Protein AF-A0A3E0QEE4-F1 (afdb_monomer)

Solvent-accessible surface area (backbone atoms only — not comparable to full-atom values): 4820 Å² total; per-residue (Å²): 119,51,78,51,78,51,69,71,77,84,90,74,61,91,92,57,86,58,65,52,78,49,60,45,51,99,47,69,68,60,23,54,54,50,51,55,50,51,56,54,49,45,75,46,59,55,96,70,86,53,70,49,76,48,96,85,76,47,71,45,73,57,89,69,77,76,71,67,81,76,79,127

Structure (mmCIF, N/CA/C/O backbone):
data_AF-A0A3E0QEE4-F1
#
_entry.id   AF-A0A3E0QEE4-F1
#
loop_
_atom_site.group_PDB
_atom_site.id
_atom_site.type_symbol
_atom_site.label_atom_id
_atom_site.label_alt_id
_atom_site.label_comp_id
_atom_site.label_asym_id
_atom_site.label_entity_id
_atom_site.label_seq_id
_atom_site.pdbx_PDB_ins_code
_atom_site.Cartn_x
_atom_site.Cartn_y
_atom_site.Cartn_z
_atom_site.occupancy
_atom_site.B_iso_or_equiv
_atom_site.auth_seq_id
_atom_site.auth_comp_id
_atom_site.auth_asym_id
_atom_site.auth_atom_id
_atom_site.pdbx_PDB_model_num
ATOM 1 N N . LYS A 1 1 ? 8.690 2.754 -19.841 1.00 83.62 1 LYS A N 1
ATOM 2 C CA . LYS A 1 1 ? 8.202 2.125 -18.591 1.00 83.62 1 LYS A CA 1
ATOM 3 C C . LYS A 1 1 ? 6.803 2.665 -18.362 1.00 83.62 1 LYS A C 1
ATOM 5 O O . LYS A 1 1 ? 6.603 3.829 -18.685 1.00 83.62 1 LYS A O 1
ATOM 10 N N . ALA A 1 2 ? 5.872 1.862 -17.872 1.00 96.62 2 ALA A N 1
ATOM 11 C CA . ALA A 1 2 ? 4.532 2.322 -17.517 1.00 96.62 2 ALA A CA 1
ATOM 12 C C . ALA A 1 2 ? 4.236 1.919 -16.073 1.00 96.62 2 ALA A C 1
ATOM 14 O O . ALA A 1 2 ? 4.742 0.894 -15.611 1.00 96.62 2 ALA A O 1
ATOM 15 N N . VAL A 1 3 ? 3.469 2.747 -15.368 1.00 97.88 3 VAL A N 1
ATOM 16 C CA . VAL A 1 3 ? 3.105 2.538 -13.966 1.00 97.88 3 VAL A CA 1
ATOM 17 C C . VAL A 1 3 ? 1.624 2.858 -13.801 1.00 97.88 3 VAL A C 1
ATOM 19 O O . VAL A 1 3 ? 1.160 3.878 -14.304 1.00 97.88 3 VAL A O 1
ATOM 22 N N . TYR A 1 4 ? 0.910 1.998 -13.084 1.00 98.31 4 TYR A N 1
ATOM 23 C CA . TYR A 1 4 ? -0.454 2.230 -12.619 1.00 98.31 4 TYR A CA 1
ATOM 24 C C . TYR A 1 4 ? -0.502 2.021 -11.106 1.00 98.31 4 TYR A C 1
ATOM 26 O O . TYR A 1 4 ? 0.086 1.063 -10.598 1.00 98.31 4 TYR A O 1
ATOM 34 N N . ILE A 1 5 ? -1.161 2.935 -10.395 1.00 97.69 5 ILE A N 1
ATOM 35 C CA . ILE A 1 5 ? -1.301 2.901 -8.939 1.00 97.69 5 ILE A CA 1
ATOM 36 C C . ILE A 1 5 ? -2.734 3.289 -8.608 1.00 97.69 5 ILE A C 1
ATOM 38 O O . ILE A 1 5 ? -3.179 4.368 -8.989 1.00 97.69 5 ILE A O 1
ATOM 42 N N . GLU A 1 6 ? -3.411 2.438 -7.849 1.00 96.62 6 GLU A N 1
ATOM 43 C CA . GLU A 1 6 ? -4.746 2.706 -7.322 1.00 96.62 6 GLU A CA 1
ATOM 44 C C . GLU A 1 6 ? -4.769 2.338 -5.843 1.00 96.62 6 GLU A C 1
ATOM 46 O O . GLU A 1 6 ? -4.272 1.278 -5.453 1.00 96.62 6 GLU A O 1
ATOM 51 N N . HIS A 1 7 ? -5.341 3.208 -5.014 1.00 95.62 7 HIS A N 1
ATOM 52 C CA . HIS A 1 7 ? -5.505 2.964 -3.586 1.00 95.62 7 HIS A CA 1
ATOM 53 C C . HIS A 1 7 ? -6.967 3.175 -3.208 1.00 95.62 7 HIS A C 1
ATOM 55 O O . HIS A 1 7 ? -7.534 4.238 -3.469 1.00 95.62 7 HIS A O 1
ATOM 61 N N . VAL A 1 8 ? -7.561 2.182 -2.547 1.00 95.25 8 VAL A N 1
ATOM 62 C CA . VAL A 1 8 ? -8.959 2.248 -2.111 1.00 95.25 8 VAL A CA 1
ATOM 63 C C . VAL A 1 8 ? -9.155 3.378 -1.100 1.00 95.25 8 VAL A C 1
ATOM 65 O O . VAL A 1 8 ? -8.273 3.679 -0.290 1.00 95.25 8 VAL A O 1
ATOM 68 N N . LYS A 1 9 ? -10.337 3.992 -1.152 1.00 91.50 9 LYS A N 1
ATOM 69 C CA . LYS A 1 9 ? -10.826 4.993 -0.204 1.00 91.50 9 LYS A CA 1
ATOM 70 C C . LYS A 1 9 ? -12.105 4.466 0.446 1.00 91.50 9 LYS A C 1
ATOM 72 O O . LYS A 1 9 ? -12.900 3.809 -0.218 1.00 91.50 9 LYS A O 1
ATOM 77 N N . GLY A 1 10 ? -12.321 4.799 1.715 1.00 93.81 10 GLY A N 1
ATOM 78 C CA . GLY A 1 10 ? -13.485 4.332 2.470 1.00 93.81 10 GLY A CA 1
ATOM 79 C C . GLY A 1 10 ? -13.264 2.967 3.124 1.00 93.81 10 GLY A C 1
ATOM 80 O O . GLY A 1 10 ? -12.149 2.650 3.540 1.00 93.81 10 GLY A O 1
ATOM 81 N N . TYR A 1 11 ? -14.341 2.191 3.258 1.00 94.38 11 TYR A N 1
ATOM 82 C CA . TYR A 1 11 ? -14.332 0.901 3.947 1.00 94.38 11 TYR A CA 1
ATOM 83 C C . TYR A 1 11 ? -13.710 -0.202 3.088 1.00 94.38 11 TYR A C 1
ATOM 85 O O . TYR A 1 11 ? -14.043 -0.346 1.916 1.00 94.38 11 TYR A O 1
ATOM 9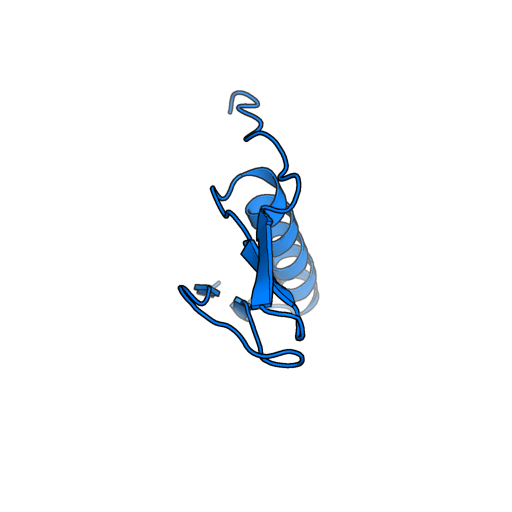3 N N . VAL A 1 12 ? -12.842 -0.999 3.708 1.00 95.88 12 VAL A N 1
ATOM 94 C CA . VAL A 1 12 ? -12.202 -2.178 3.111 1.00 95.88 12 VAL A CA 1
ATOM 95 C C . VAL A 1 12 ? -12.427 -3.339 4.062 1.00 95.88 12 VAL A C 1
ATOM 97 O O . VAL A 1 12 ? -12.097 -3.221 5.246 1.00 95.88 12 VAL A O 1
ATOM 100 N N . LYS A 1 13 ? -13.002 -4.444 3.581 1.00 94.94 13 LYS A N 1
ATOM 101 C CA . LYS A 1 13 ? -13.202 -5.624 4.430 1.00 94.94 13 LYS A CA 1
ATOM 102 C C . LYS A 1 13 ? -11.874 -6.335 4.671 1.00 94.94 13 LYS A C 1
ATOM 104 O O . LYS A 1 13 ? -10.926 -6.226 3.892 1.00 94.94 13 LYS A O 1
ATOM 109 N N . LEU A 1 14 ? -11.810 -7.100 5.757 1.00 94.38 14 LEU A N 1
ATOM 110 C CA . LEU A 1 14 ? -10.657 -7.954 6.029 1.00 94.38 14 LEU A CA 1
ATOM 111 C C . LEU A 1 14 ? -10.426 -8.917 4.854 1.00 94.38 14 LEU A C 1
ATOM 113 O O . LEU A 1 14 ? -11.356 -9.563 4.377 1.00 94.38 14 LEU A O 1
ATOM 117 N N . GLY A 1 15 ? -9.179 -8.984 4.385 1.00 95.38 15 GLY A N 1
ATOM 118 C CA . GLY A 1 15 ? -8.778 -9.805 3.240 1.00 95.38 15 GLY A CA 1
ATOM 119 C C . GLY A 1 15 ? -8.942 -9.148 1.863 1.00 95.38 15 GLY A C 1
ATOM 120 O O . GLY A 1 15 ? -8.420 -9.686 0.889 1.00 95.38 15 GLY A O 1
ATOM 121 N N . GLU A 1 16 ? -9.597 -7.988 1.749 1.00 96.62 16 GLU A N 1
ATOM 122 C CA . GLU A 1 16 ? -9.722 -7.278 0.470 1.00 96.62 16 GLU A CA 1
ATOM 123 C C . GLU A 1 16 ? -8.457 -6.482 0.104 1.00 96.62 16 GLU A C 1
ATOM 125 O O . GLU A 1 16 ? -7.663 -6.059 0.952 1.00 96.62 16 GLU A O 1
ATOM 130 N N . MET A 1 17 ? -8.264 -6.256 -1.199 1.00 95.50 17 MET A N 1
ATOM 131 C CA . MET A 1 17 ? -7.142 -5.467 -1.706 1.00 95.50 17 MET A CA 1
ATOM 132 C C . MET A 1 17 ? -7.319 -3.985 -1.359 1.00 95.50 17 MET A C 1
ATOM 134 O O . MET A 1 17 ? -8.311 -3.364 -1.724 1.00 95.50 17 MET A O 1
ATOM 138 N N . SER A 1 18 ? -6.313 -3.398 -0.708 1.00 94.75 18 SER A N 1
ATOM 139 C CA . SER A 1 18 ? -6.309 -1.968 -0.358 1.00 94.75 18 SER A CA 1
ATOM 140 C C . SER A 1 18 ? -5.537 -1.090 -1.348 1.00 94.7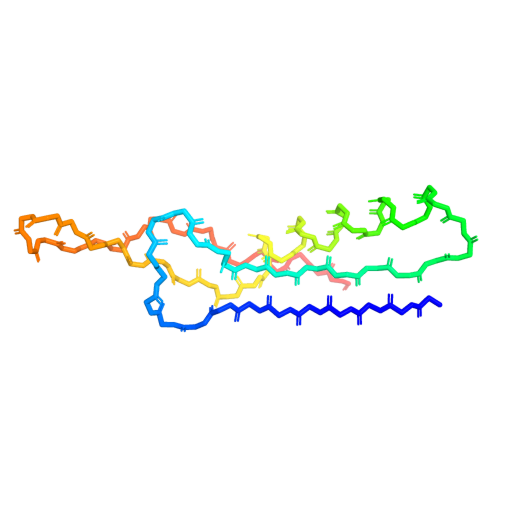5 18 SER A C 1
ATOM 142 O O . SER A 1 18 ? -5.809 0.105 -1.450 1.00 94.75 18 SER A O 1
ATOM 144 N N . ILE A 1 19 ? -4.579 -1.666 -2.076 1.00 96.56 19 ILE A N 1
ATOM 145 C CA . ILE A 1 19 ? -3.743 -0.968 -3.054 1.00 96.56 19 ILE A CA 1
ATOM 146 C C . ILE A 1 19 ? -3.318 -1.934 -4.163 1.00 96.56 19 ILE A C 1
ATOM 148 O O . ILE A 1 19 ? -2.995 -3.090 -3.888 1.00 96.56 19 ILE A O 1
ATOM 152 N N . ILE A 1 20 ? -3.275 -1.445 -5.401 1.00 97.69 20 ILE A N 1
ATOM 153 C CA . ILE A 1 20 ? -2.697 -2.139 -6.556 1.00 97.69 20 ILE A CA 1
ATOM 154 C C . ILE A 1 20 ? -1.594 -1.262 -7.147 1.00 97.69 20 ILE A C 1
ATOM 156 O O . ILE A 1 20 ? -1.771 -0.058 -7.327 1.00 97.69 20 ILE A O 1
ATOM 160 N N . ILE A 1 21 ? -0.455 -1.881 -7.461 1.00 98.19 21 ILE A N 1
ATOM 161 C CA . ILE A 1 21 ? 0.660 -1.263 -8.183 1.00 98.19 21 ILE A CA 1
ATOM 162 C C . ILE A 1 21 ? 1.018 -2.193 -9.341 1.00 98.19 21 ILE A C 1
ATOM 164 O O . ILE A 1 21 ? 1.385 -3.345 -9.116 1.00 98.19 21 ILE A O 1
ATOM 168 N N . ALA A 1 22 ? 0.933 -1.695 -10.572 1.00 98.00 22 ALA A N 1
ATOM 169 C CA . ALA A 1 22 ? 1.355 -2.419 -11.765 1.00 98.00 22 ALA A CA 1
ATOM 170 C C . ALA A 1 22 ? 2.505 -1.674 -12.445 1.00 98.00 22 ALA A C 1
ATOM 172 O O . ALA A 1 22 ? 2.438 -0.462 -12.651 1.00 98.00 22 ALA A O 1
ATOM 173 N N . VAL A 1 23 ? 3.567 -2.403 -12.798 1.00 98.44 23 VAL A N 1
ATOM 174 C CA . VAL A 1 23 ? 4.783 -1.838 -13.394 1.00 98.44 23 VAL A CA 1
ATOM 175 C C . VAL A 1 23 ? 5.167 -2.619 -14.644 1.00 98.44 23 VAL A C 1
ATOM 177 O O . VAL A 1 23 ? 5.360 -3.830 -14.591 1.00 98.44 23 VAL A O 1
ATOM 180 N N . ALA A 1 24 ? 5.354 -1.908 -15.757 1.00 98.00 24 ALA A N 1
ATOM 181 C CA . ALA A 1 24 ? 5.851 -2.463 -17.011 1.00 98.00 24 ALA A CA 1
ATOM 182 C C . ALA A 1 24 ? 7.229 -1.880 -17.367 1.00 98.00 24 ALA A C 1
ATOM 184 O O . ALA A 1 24 ? 7.391 -0.666 -17.559 1.00 98.00 24 ALA A O 1
ATOM 185 N N . CYS A 1 25 ? 8.221 -2.761 -17.509 1.00 97.81 25 CYS A N 1
ATOM 186 C CA . CYS A 1 25 ? 9.602 -2.440 -17.877 1.00 97.81 25 CYS A CA 1
ATOM 187 C C . CYS A 1 25 ? 10.100 -3.375 -18.989 1.00 97.81 25 CYS A C 1
ATOM 189 O O . CYS A 1 25 ? 9.567 -4.463 -19.167 1.00 97.81 25 CYS A O 1
ATOM 191 N N . LYS A 1 26 ? 11.156 -2.965 -19.712 1.00 96.88 26 LYS A N 1
ATOM 192 C CA . LYS A 1 26 ? 11.777 -3.798 -20.764 1.00 96.88 26 LYS A CA 1
ATOM 193 C C . LYS A 1 26 ? 12.389 -5.094 -20.212 1.00 96.88 26 LYS A C 1
ATOM 195 O O . LYS A 1 26 ? 12.382 -6.107 -20.895 1.00 96.88 26 LYS A O 1
ATOM 200 N N . HIS A 1 27 ? 12.904 -5.053 -18.983 1.00 96.88 27 HIS A N 1
ATOM 201 C CA . HIS A 1 27 ? 13.477 -6.205 -18.288 1.00 96.88 27 HIS A CA 1
ATOM 202 C C . HIS A 1 27 ? 12.814 -6.375 -16.920 1.00 96.88 27 HIS A C 1
ATOM 204 O O . HIS A 1 27 ? 12.528 -5.383 -16.242 1.00 96.88 27 HIS A O 1
ATOM 210 N N . ARG A 1 28 ? 12.590 -7.630 -16.513 1.00 97.19 28 ARG A N 1
ATOM 211 C CA . ARG A 1 28 ? 11.868 -7.981 -15.278 1.00 97.19 28 ARG A CA 1
ATOM 212 C C . ARG A 1 28 ? 12.518 -7.414 -14.013 1.00 97.19 28 ARG A C 1
ATOM 214 O O . ARG A 1 28 ? 11.808 -6.909 -13.152 1.00 97.19 28 ARG A O 1
ATOM 221 N N . ASP A 1 29 ? 13.848 -7.384 -13.948 1.00 98.19 29 ASP A N 1
ATOM 222 C CA . ASP A 1 29 ? 14.578 -6.899 -12.768 1.00 98.19 29 ASP A CA 1
ATOM 223 C C . ASP A 1 29 ? 14.237 -5.434 -12.470 1.00 98.19 29 ASP A C 1
ATOM 225 O O . ASP A 1 29 ? 13.976 -5.056 -11.329 1.00 98.19 29 ASP A O 1
ATOM 229 N N . GLN A 1 30 ? 14.119 -4.613 -13.518 1.00 97.62 30 GLN A N 1
ATOM 230 C CA . GLN A 1 30 ? 13.701 -3.219 -13.380 1.00 97.62 30 GLN A CA 1
ATOM 231 C C . GLN A 1 30 ? 12.255 -3.089 -12.888 1.00 97.62 30 GLN A C 1
ATOM 233 O O . GLN A 1 30 ? 11.948 -2.130 -12.182 1.00 97.62 30 GLN A O 1
ATOM 238 N N . ALA A 1 31 ? 11.359 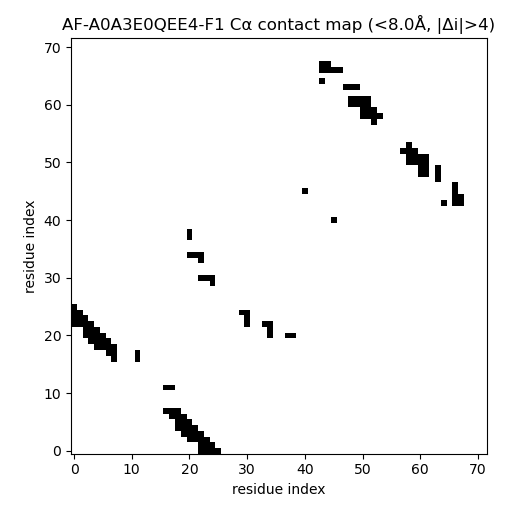-4.003 -13.276 1.00 97.75 31 ALA A N 1
ATOM 239 C CA . ALA A 1 31 ? 9.974 -3.992 -12.809 1.00 97.75 31 ALA A CA 1
ATOM 240 C C . ALA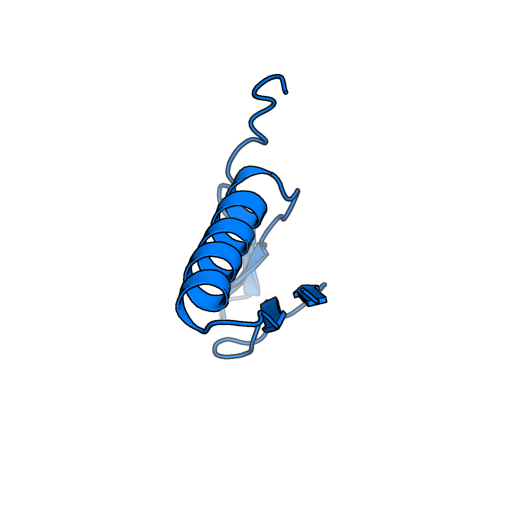 A 1 31 ? 9.896 -4.314 -11.310 1.00 97.75 31 ALA A C 1
ATOM 242 O O . ALA A 1 31 ? 9.217 -3.595 -10.579 1.00 97.75 31 ALA A O 1
ATOM 243 N N . TYR A 1 32 ? 10.646 -5.315 -10.838 1.00 97.50 32 TYR A N 1
ATOM 244 C CA . TYR A 1 32 ? 10.684 -5.669 -9.417 1.00 97.50 32 TYR A CA 1
ATOM 245 C C . TYR A 1 32 ? 11.253 -4.546 -8.550 1.00 97.50 32 TYR A C 1
ATOM 247 O O . TYR A 1 32 ? 10.620 -4.153 -7.569 1.00 97.50 32 TYR A O 1
ATOM 255 N N . VAL A 1 33 ? 12.402 -3.978 -8.938 1.00 97.94 33 VAL A N 1
ATOM 256 C CA . VAL A 1 33 ? 13.026 -2.874 -8.190 1.00 97.94 33 VAL A CA 1
ATOM 257 C C . VAL A 1 33 ? 12.085 -1.674 -8.114 1.00 97.94 33 VAL A C 1
ATOM 259 O O . VAL A 1 33 ? 11.880 -1.116 -7.037 1.00 97.94 33 VAL A O 1
ATOM 262 N N . LEU A 1 34 ? 11.466 -1.298 -9.236 1.00 97.75 34 LEU A N 1
ATOM 263 C CA . LEU A 1 34 ? 10.581 -0.138 -9.274 1.00 97.75 34 LEU A CA 1
ATOM 264 C C . LEU A 1 34 ? 9.275 -0.378 -8.502 1.00 97.75 34 LEU A C 1
ATOM 266 O O . LEU A 1 34 ? 8.844 0.503 -7.764 1.00 97.75 34 LEU A O 1
ATOM 270 N N . SER A 1 35 ? 8.673 -1.567 -8.606 1.00 97.69 35 SER A N 1
ATOM 271 C CA . SER A 1 35 ? 7.474 -1.917 -7.833 1.00 97.69 35 SER A CA 1
ATOM 272 C C . SER A 1 35 ? 7.737 -1.853 -6.330 1.00 97.69 35 SER A C 1
ATOM 274 O O . SER A 1 35 ? 6.911 -1.321 -5.588 1.00 97.69 35 SER A O 1
ATOM 276 N N . ARG A 1 36 ? 8.891 -2.365 -5.877 1.00 97.88 36 ARG A N 1
ATOM 277 C CA . ARG A 1 36 ? 9.301 -2.294 -4.470 1.00 97.88 36 ARG A CA 1
ATOM 278 C C . ARG A 1 36 ? 9.521 -0.851 -4.031 1.00 97.88 36 ARG A C 1
ATOM 280 O O . ARG A 1 36 ? 9.024 -0.460 -2.983 1.00 97.88 36 ARG A O 1
ATOM 287 N N . TYR A 1 37 ? 10.225 -0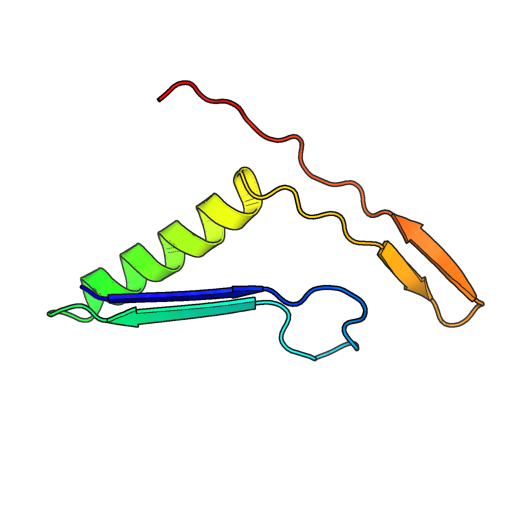.060 -4.835 1.00 97.12 37 TYR A N 1
ATOM 288 C CA . TYR A 1 37 ? 10.460 1.351 -4.538 1.00 97.12 37 TYR A CA 1
ATOM 289 C C . TYR A 1 37 ? 9.145 2.126 -4.357 1.00 97.12 37 TYR A C 1
ATOM 291 O O . TYR A 1 37 ? 8.975 2.821 -3.361 1.00 97.12 37 TYR A O 1
ATOM 299 N N . ILE A 1 38 ? 8.182 1.950 -5.269 1.00 97.06 38 ILE A N 1
ATOM 300 C CA . ILE A 1 38 ? 6.899 2.668 -5.229 1.00 97.06 38 ILE A CA 1
ATOM 301 C C . ILE A 1 38 ? 6.135 2.394 -3.927 1.00 97.06 38 ILE A C 1
ATOM 303 O O . ILE A 1 38 ? 5.685 3.344 -3.286 1.00 97.06 38 ILE A O 1
ATOM 307 N N . ILE A 1 39 ? 5.981 1.128 -3.512 1.00 96.00 39 ILE A N 1
ATOM 308 C CA . ILE A 1 39 ? 5.218 0.820 -2.291 1.00 96.00 39 ILE A CA 1
ATOM 309 C C . ILE A 1 39 ? 5.883 1.405 -1.040 1.00 96.00 39 ILE A C 1
ATOM 311 O O . ILE A 1 39 ? 5.185 1.930 -0.173 1.00 96.00 39 ILE A O 1
ATOM 315 N N . GLU A 1 40 ? 7.214 1.376 -0.96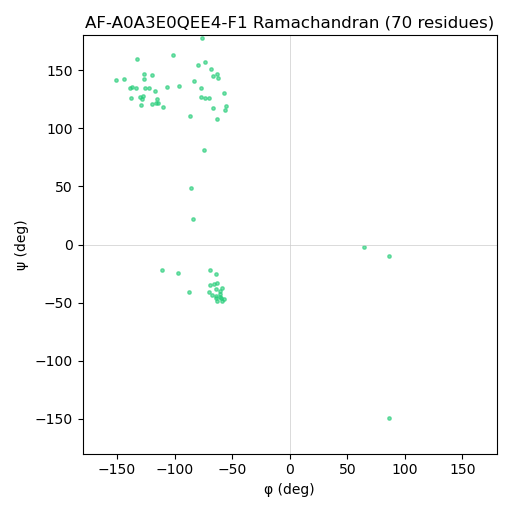2 1.00 95.12 40 GLU A N 1
ATOM 316 C CA . GLU A 1 40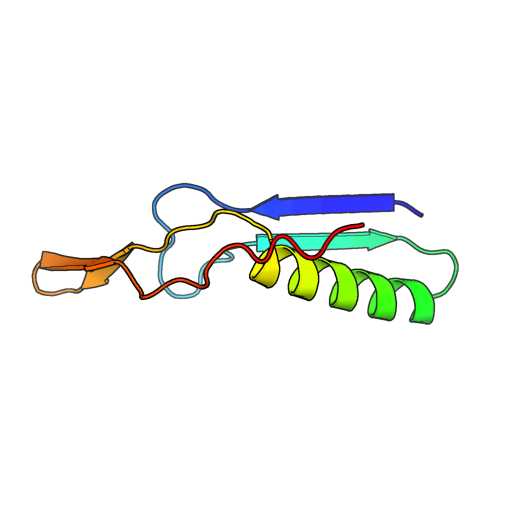 ? 7.958 1.948 0.164 1.00 95.12 40 GLU A CA 1
ATOM 317 C C . GLU A 1 40 ? 7.771 3.466 0.245 1.00 95.12 40 GLU A C 1
ATOM 319 O O . GLU A 1 40 ? 7.472 4.001 1.313 1.00 95.12 40 GLU A O 1
ATOM 324 N N . GLU A 1 41 ? 7.851 4.169 -0.885 1.00 93.56 41 GLU A N 1
ATOM 325 C CA . GLU A 1 41 ? 7.659 5.620 -0.901 1.00 93.56 41 GLU A CA 1
ATOM 326 C C . GLU A 1 41 ? 6.210 6.024 -0.603 1.00 93.56 41 GLU A C 1
ATOM 328 O O . GLU A 1 41 ? 5.985 6.998 0.116 1.00 93.56 41 GLU A O 1
ATOM 333 N N . ILE A 1 42 ? 5.219 5.243 -1.048 1.00 92.44 42 ILE A N 1
ATOM 334 C CA . ILE A 1 42 ? 3.814 5.456 -0.669 1.00 92.44 42 ILE A CA 1
ATOM 335 C C . ILE A 1 42 ? 3.641 5.343 0.847 1.00 92.44 42 ILE A C 1
ATOM 337 O O . ILE A 1 42 ? 2.989 6.194 1.447 1.00 92.44 42 ILE A O 1
ATOM 341 N N . LYS A 1 43 ? 4.236 4.333 1.495 1.00 88.06 43 LYS A N 1
ATOM 342 C CA . LYS A 1 43 ? 4.109 4.148 2.953 1.00 88.06 43 LYS A CA 1
ATOM 343 C C . LYS A 1 43 ? 4.824 5.219 3.776 1.00 88.06 43 LYS A C 1
ATOM 345 O O . LYS A 1 43 ? 4.447 5.418 4.930 1.00 88.06 43 LYS A O 1
ATOM 350 N N . LYS A 1 44 ? 5.813 5.907 3.200 1.00 88.50 44 LYS A N 1
ATOM 351 C CA . LYS A 1 44 ? 6.523 7.023 3.845 1.00 88.50 44 LYS A CA 1
ATOM 352 C C . LYS A 1 44 ? 5.844 8.374 3.635 1.00 88.50 44 LYS A C 1
ATOM 354 O O . LYS A 1 44 ? 5.821 9.190 4.550 1.00 88.50 44 LYS A O 1
ATOM 359 N N . ARG A 1 45 ? 5.350 8.633 2.421 1.00 87.38 45 ARG A N 1
ATOM 360 C CA . ARG A 1 45 ? 4.975 9.988 1.981 1.00 87.38 45 ARG A CA 1
ATOM 361 C C . ARG A 1 45 ? 3.478 10.191 1.795 1.00 87.38 45 ARG A C 1
ATOM 363 O O . ARG A 1 45 ? 3.028 11.331 1.787 1.00 87.38 45 ARG A O 1
ATOM 370 N N . SER A 1 46 ? 2.705 9.123 1.593 1.00 88.50 46 SER A N 1
ATOM 371 C CA . SER A 1 46 ? 1.284 9.267 1.285 1.00 88.50 46 SER A CA 1
ATOM 372 C C . SER A 1 46 ? 0.482 9.596 2.551 1.00 88.50 46 SER A C 1
ATOM 374 O O . SER A 1 46 ? 0.579 8.857 3.536 1.00 88.50 46 SER A O 1
ATOM 376 N N . PRO A 1 47 ? -0.329 10.668 2.543 1.00 89.19 47 PRO A N 1
ATOM 377 C CA . PRO A 1 47 ? -1.181 11.033 3.668 1.00 89.19 47 PRO A CA 1
ATOM 378 C C . PRO A 1 47 ? -2.382 10.077 3.756 1.00 89.19 47 PRO A C 1
ATOM 380 O O . PRO A 1 47 ? -3.469 10.369 3.260 1.00 89.19 47 PRO A O 1
ATOM 383 N N . ILE A 1 48 ? -2.173 8.898 4.346 1.00 88.81 48 ILE A N 1
ATOM 384 C CA . ILE A 1 48 ? -3.200 7.861 4.505 1.00 88.81 48 ILE A CA 1
ATOM 385 C C . ILE A 1 48 ? -3.462 7.639 5.989 1.00 88.81 48 ILE A C 1
ATOM 387 O O . ILE A 1 48 ? -2.579 7.217 6.737 1.00 88.81 48 ILE A O 1
ATOM 391 N N . TRP A 1 49 ? -4.713 7.836 6.392 1.00 90.94 49 TRP A N 1
ATOM 392 C CA . TRP A 1 49 ? -5.187 7.537 7.737 1.00 90.94 49 TRP A CA 1
ATOM 393 C C . TRP A 1 49 ? -6.057 6.287 7.711 1.00 90.94 49 TRP A C 1
ATOM 395 O O . TRP A 1 49 ? -6.912 6.130 6.841 1.00 90.94 49 TRP A O 1
ATOM 405 N N . LYS A 1 50 ? -5.835 5.391 8.673 1.00 92.38 50 LYS A N 1
ATOM 406 C CA . LYS A 1 50 ? -6.572 4.133 8.795 1.00 92.38 50 LYS A CA 1
ATOM 407 C C . LYS A 1 50 ? -7.374 4.135 10.082 1.00 92.38 50 LYS A C 1
ATOM 409 O O . LYS A 1 50 ? -6.804 4.324 11.159 1.00 92.38 50 LYS A O 1
ATOM 414 N N . LYS A 1 51 ? -8.674 3.902 9.952 1.00 95.31 51 LYS A N 1
ATOM 415 C CA . LYS A 1 51 ? -9.581 3.693 11.072 1.00 95.31 51 LYS A CA 1
ATOM 416 C C . LYS A 1 51 ? -10.011 2.232 11.068 1.00 95.31 51 LYS A C 1
ATOM 418 O O . LYS A 1 51 ? -10.583 1.767 10.087 1.00 95.31 51 LYS A O 1
ATOM 423 N N . GLU A 1 52 ? -9.684 1.515 12.132 1.00 96.31 52 GLU A N 1
ATOM 424 C CA . GLU A 1 52 ? -10.163 0.153 12.347 1.00 96.31 52 GLU A CA 1
ATOM 425 C C . GLU A 1 52 ? -11.552 0.205 12.979 1.00 96.31 52 GLU A C 1
ATOM 427 O O . GLU A 1 52 ? -11.825 1.064 13.822 1.00 96.31 52 GLU A O 1
ATOM 432 N N . HIS A 1 53 ? -12.422 -0.695 12.532 1.00 95.62 53 HIS A N 1
ATOM 433 C CA . HIS A 1 53 ? -13.770 -0.900 13.047 1.00 95.62 53 HIS A CA 1
ATOM 434 C C . HIS A 1 53 ? -13.838 -2.336 13.563 1.00 95.62 53 HIS A C 1
ATOM 436 O O . HIS A 1 53 ? -13.565 -3.264 12.801 1.00 95.62 53 HIS A O 1
ATOM 442 N N . TYR A 1 54 ? -14.138 -2.498 14.848 1.00 94.88 54 TYR A N 1
ATOM 443 C CA . TYR A 1 54 ? -14.158 -3.789 15.530 1.00 94.88 54 TYR A CA 1
ATOM 444 C C . TYR A 1 54 ? -15.597 -4.297 15.685 1.00 94.88 54 TYR A C 1
ATOM 446 O O . TYR A 1 54 ? -16.559 -3.544 15.537 1.00 94.88 54 TYR A O 1
ATOM 454 N N . GLU A 1 55 ? -15.752 -5.591 15.964 1.00 94.38 55 GLU A N 1
ATOM 455 C CA . GLU A 1 55 ? -17.067 -6.250 16.039 1.00 94.38 55 GLU A CA 1
ATOM 456 C C . GLU A 1 55 ? -17.955 -5.717 17.171 1.00 94.38 55 GLU A C 1
ATOM 458 O O . GLU A 1 55 ? -19.175 -5.762 17.071 1.00 94.38 55 GLU A O 1
ATOM 463 N N . ASN A 1 56 ? -17.352 -5.168 18.226 1.00 95.25 56 ASN A N 1
ATOM 464 C CA . ASN A 1 56 ? -18.042 -4.569 19.367 1.00 95.25 56 ASN A CA 1
ATOM 465 C C . ASN A 1 56 ? -18.457 -3.103 19.131 1.00 95.25 56 ASN A C 1
ATOM 467 O O . ASN A 1 56 ? -18.607 -2.357 20.092 1.00 95.25 56 ASN A O 1
ATOM 471 N N . GLU A 1 57 ? -18.580 -2.683 17.869 1.00 90.25 57 GLU A N 1
ATOM 472 C CA . GLU A 1 57 ? -18.908 -1.315 17.432 1.00 90.25 57 GLU A CA 1
ATOM 473 C C . GLU A 1 57 ? -17.858 -0.241 17.779 1.00 90.25 57 GLU A C 1
ATOM 475 O O . GLU A 1 57 ? -17.976 0.911 17.345 1.00 90.25 57 GLU A O 1
ATOM 480 N N . ASP A 1 58 ? -16.771 -0.609 18.465 1.00 95.25 58 ASP A N 1
ATOM 481 C CA . ASP A 1 58 ? -15.653 0.293 18.705 1.00 95.25 58 ASP A CA 1
ATOM 482 C C . ASP A 1 58 ? -14.911 0.610 17.409 1.00 95.25 58 ASP A C 1
ATOM 484 O O . ASP A 1 58 ? -14.807 -0.185 16.468 1.00 95.25 58 ASP A O 1
ATOM 488 N N . SER A 1 59 ? -14.313 1.800 17.372 1.00 95.56 59 SER A N 1
ATOM 489 C CA . SER A 1 59 ? -13.443 2.173 16.268 1.00 95.56 59 SER A CA 1
ATOM 490 C C . SER A 1 59 ? -12.264 3.011 16.727 1.00 95.56 59 SER A C 1
ATOM 492 O O . SER A 1 59 ? -12.379 3.864 17.608 1.00 95.56 59 SER A O 1
ATOM 494 N N . LYS A 1 60 ? -11.106 2.777 16.111 1.00 96.31 60 LYS A N 1
ATOM 495 C CA . LYS A 1 60 ? -9.851 3.409 16.515 1.00 96.31 60 LYS A CA 1
ATOM 496 C C . LYS A 1 60 ? -9.041 3.839 15.307 1.00 96.31 60 LYS A C 1
ATOM 498 O O . LYS A 1 60 ? -8.854 3.084 14.357 1.00 96.31 60 LYS A O 1
ATOM 503 N N . TRP A 1 61 ? -8.519 5.059 15.363 1.00 94.56 61 TRP A N 1
ATOM 504 C CA . TRP A 1 61 ? -7.489 5.488 14.426 1.00 94.56 61 TRP A CA 1
ATOM 505 C C . TRP A 1 61 ? -6.169 4.813 14.777 1.00 94.56 61 TRP A C 1
ATOM 507 O O . TRP A 1 61 ? -5.692 4.901 15.912 1.00 94.56 61 TRP A O 1
ATOM 517 N N . LEU A 1 62 ? -5.568 4.150 13.795 1.00 92.44 62 LEU A N 1
ATOM 518 C CA . LEU A 1 62 ? -4.227 3.614 13.952 1.00 92.44 62 LEU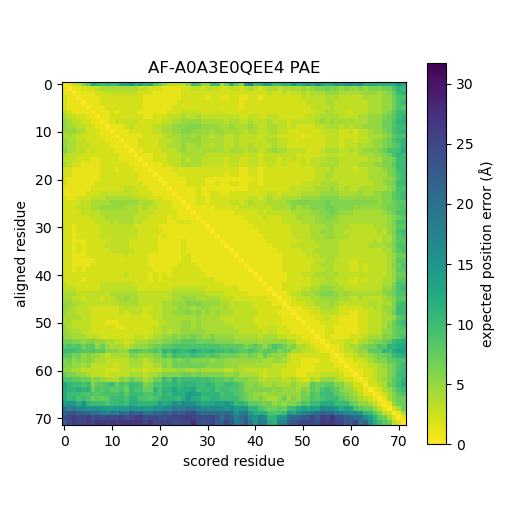 A CA 1
ATOM 519 C C . LEU A 1 62 ? -3.220 4.753 14.087 1.00 92.44 62 LEU A C 1
ATOM 521 O O . LEU A 1 62 ? -3.337 5.792 13.432 1.00 92.44 62 LEU A O 1
ATOM 525 N N . LYS A 1 63 ? -2.187 4.528 14.904 1.00 88.25 63 LYS A N 1
ATOM 526 C CA . LYS A 1 63 ? -1.033 5.423 14.947 1.00 88.25 63 LYS A CA 1
ATOM 527 C C . LYS A 1 63 ? -0.359 5.382 13.574 1.00 88.25 63 LYS A C 1
ATOM 529 O O . LYS A 1 63 ? 0.211 4.364 13.190 1.00 88.25 63 LYS A O 1
ATOM 534 N N . GLY A 1 64 ? -0.497 6.471 12.824 1.00 81.06 64 GLY A N 1
ATOM 535 C CA . GLY A 1 64 ? 0.147 6.637 11.527 1.00 81.06 64 GLY A CA 1
ATOM 536 C C . GLY A 1 64 ? 1.634 6.964 11.656 1.00 81.06 64 GLY A C 1
ATOM 537 O O . GLY A 1 64 ? 2.156 7.159 12.756 1.00 81.06 64 GLY A O 1
ATOM 538 N N . ASN A 1 65 ? 2.292 7.075 10.506 1.00 78.38 65 ASN A N 1
ATOM 539 C CA . ASN A 1 65 ? 3.635 7.629 10.413 1.00 78.38 65 ASN A CA 1
ATOM 540 C C . ASN A 1 65 ? 3.534 9.115 10.036 1.00 78.38 65 ASN A C 1
ATOM 542 O O . ASN A 1 65 ? 2.736 9.451 9.157 1.00 78.38 65 ASN A O 1
ATOM 546 N N . PRO A 1 66 ? 4.305 10.010 10.676 1.00 78.94 66 PRO A N 1
ATOM 547 C CA . PRO A 1 66 ? 4.391 11.393 10.231 1.00 78.94 66 PRO A CA 1
ATOM 548 C C . PRO A 1 66 ? 4.981 11.450 8.818 1.00 78.94 66 PRO A C 1
ATOM 550 O O . PRO A 1 66 ? 5.873 10.673 8.476 1.00 78.94 66 PRO A O 1
ATOM 553 N N . ILE A 1 67 ? 4.483 12.382 8.004 1.00 77.44 67 ILE A N 1
ATOM 554 C CA . ILE A 1 67 ? 5.016 12.620 6.660 1.00 77.44 67 ILE A CA 1
ATOM 555 C C . ILE A 1 67 ? 6.431 13.172 6.818 1.00 77.44 67 ILE A C 1
ATOM 557 O O . ILE A 1 67 ? 6.622 14.235 7.412 1.00 77.44 67 ILE A O 1
ATOM 561 N N . ASN A 1 68 ? 7.422 12.440 6.311 1.00 72.69 68 ASN A N 1
ATOM 562 C CA . ASN A 1 68 ? 8.810 12.873 6.377 1.00 72.69 68 ASN A CA 1
ATOM 563 C C . ASN A 1 68 ? 9.120 13.779 5.175 1.00 72.69 68 ASN A C 1
ATOM 565 O O . ASN A 1 68 ? 9.165 13.312 4.036 1.00 72.69 68 ASN A O 1
ATOM 569 N N . ASN A 1 69 ? 9.323 15.073 5.427 1.00 66.12 69 ASN A N 1
ATOM 570 C CA . ASN A 1 69 ? 9.671 16.069 4.407 1.00 66.12 69 ASN A CA 1
ATOM 571 C C . ASN A 1 69 ? 11.188 16.110 4.164 1.00 66.12 69 ASN A C 1
ATOM 573 O O . ASN A 1 69 ? 11.786 17.188 4.184 1.00 66.12 69 ASN A O 1
ATOM 577 N N . GLU A 1 70 ? 11.835 14.956 3.975 1.00 64.19 70 GLU A N 1
ATOM 578 C CA . GLU A 1 70 ? 13.236 14.951 3.544 1.00 64.19 70 GLU A CA 1
ATOM 579 C C . GLU A 1 70 ? 13.343 15.756 2.244 1.00 64.19 70 GLU A C 1
ATOM 581 O O . GLU A 1 70 ? 12.695 15.437 1.243 1.00 64.19 70 GLU A O 1
ATOM 586 N N . LYS A 1 71 ? 14.081 16.872 2.327 1.00 49.16 71 LYS A N 1
A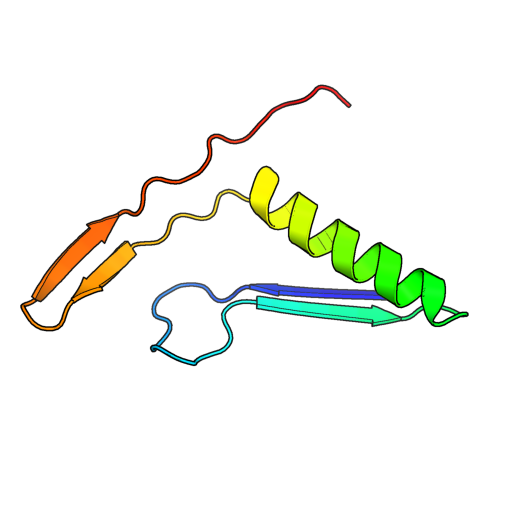TOM 587 C CA . LYS A 1 71 ? 14.281 17.823 1.235 1.00 49.16 71 LYS A CA 1
ATOM 588 C C . LYS A 1 71 ? 14.832 17.059 0.034 1.00 49.16 71 LYS A C 1
ATOM 590 O O . LYS A 1 71 ? 15.899 16.457 0.135 1.00 49.16 71 LYS A O 1
ATOM 595 N N . ILE A 1 72 ? 14.078 17.080 -1.062 1.00 50.56 72 ILE A N 1
ATOM 596 C CA . ILE A 1 72 ? 14.614 16.804 -2.399 1.00 50.56 72 ILE A CA 1
ATOM 597 C C . ILE A 1 72 ? 15.642 17.891 -2.717 1.00 50.56 72 ILE A C 1
ATOM 599 O O . ILE A 1 72 ? 15.354 19.065 -2.379 1.00 50.56 72 ILE A O 1
#

Mean predicted aligned error: 4.48 Å

Foldseek 3Di:
DDKDKDADDDDDDPPGDGIDIADDDPDVVVRVVVSVVVVVVCLQAPPDWDWDQDPVRDIDIDDHHPRDCPDD

Radius of gyration: 15.53 Å; Cα contacts (8 Å, |Δi|>4): 67; chains: 1; bounding box: 34×28×40 Å

Nearest PDB structures (foldseek):
  2o2v-assembly1_A  TM=2.782E-01  e=3.437E+00  Homo sapiens
  7y26-assembly1_E  TM=3.768E-01  e=7.580E+00  Homo sapiens
  9in6-assembly1_Q  TM=3.260E-01  e=6.220E+00  Vibrio cholerae

pLDDT: mean 91.59, std 10.04, range [49.16, 98.44]

Secondary structure (DSSP, 8-state):
-EEEEEE--S---TTS--EEEEEE-SSHHHHHHHHHHHHHHHHHHS----EEE-TTS-EEE---PPP-----

Sequence (72 aa):
KAVYIEHVKGYVKLGEMSIIIAVACKHRDQAYVLSRYIIEEIKKRSPIWKKEHYENEDSKWLKGNPINNEKI